Protein AF-A0A150UUS5-F1 (afdb_monomer_lite)

Radius of gyration: 18.51 Å; chains: 1; bounding box: 52×31×42 Å

pLDDT: mean 84.52, std 19.13, range [32.47, 98.5]

Secondary structure (DSSP, 8-state):
--------S-TTSSSTT--EEEEEE-TTSPPPTTPPPPGGGEEEEEEE-TTSPBGGGT---EE-S---SEETTEEPPPPHHHHHHHHHHHHHHHHHHHHH-

Foldseek 3Di:
DDDPWAPAPPQAPDDPQAKDKDWDFAPLDDDDHRHDDDLQGTQWIFIAGNRRAGDVNGRPTDGSVNHDQQDPSGGDDDDPVVVVVVVVVVVVVVVVVVVVD

Sequence (101 aa):
GDGAGGASAQGGVGGGGRGGYIHVSDGRNPPDFGRVAWPEDIFGSLELDANGDFVDGHGRYQESGTYRIVTNEGILGLSPYLRGKLIEKLSELDEQARKNG

Structure (mmCIF, N/CA/C/O backbone):
data_AF-A0A150UUS5-F1
#
_entry.id   AF-A0A150UUS5-F1
#
loop_
_atom_site.group_PDB
_atom_site.id
_atom_site.type_symbol
_atom_site.label_atom_id
_atom_site.label_alt_id
_atom_site.label_comp_id
_atom_site.label_asym_id
_atom_site.label_entity_id
_atom_site.label_seq_id
_atom_site.pdbx_PDB_ins_code
_atom_site.Cartn_x
_atom_site.Cartn_y
_atom_site.Cartn_z
_atom_site.occupancy
_atom_site.B_iso_or_equiv
_atom_site.auth_seq_id
_atom_site.auth_comp_id
_atom_site.auth_asym_id
_atom_site.auth_atom_id
_atom_site.pdbx_PDB_model_num
ATOM 1 N N . GLY A 1 1 ? 18.931 -22.099 -15.736 1.00 39.69 1 GLY A N 1
ATOM 2 C CA . GLY A 1 1 ? 19.260 -20.806 -15.131 1.00 39.69 1 GLY A CA 1
ATOM 3 C C . GLY A 1 1 ? 18.785 -19.767 -16.095 1.00 39.69 1 GLY A C 1
ATOM 4 O O . GLY A 1 1 ? 19.260 -19.820 -17.208 1.00 39.69 1 GLY A O 1
ATOM 5 N N . ASP A 1 2 ? 17.830 -18.945 -15.680 1.00 33.22 2 ASP A N 1
ATOM 6 C CA . ASP A 1 2 ? 17.449 -17.686 -16.322 1.00 33.22 2 ASP A CA 1
ATOM 7 C C . ASP A 1 2 ? 16.663 -16.912 -15.261 1.00 33.22 2 ASP A C 1
ATOM 9 O O . ASP A 1 2 ? 15.477 -17.138 -15.028 1.00 33.22 2 ASP A O 1
ATOM 13 N N . GLY A 1 3 ? 17.397 -16.112 -14.487 1.00 32.47 3 GLY A N 1
ATOM 14 C CA . GLY A 1 3 ? 16.834 -15.227 -13.478 1.00 32.47 3 GLY A CA 1
ATOM 15 C C . GLY A 1 3 ? 16.359 -13.955 -14.158 1.00 32.47 3 GLY A C 1
ATOM 16 O O . GLY A 1 3 ? 17.180 -13.172 -14.631 1.00 32.47 3 GLY A O 1
ATOM 17 N N . ALA A 1 4 ? 15.045 -13.744 -14.202 1.00 42.97 4 ALA A N 1
ATOM 18 C CA . ALA A 1 4 ? 14.491 -12.438 -14.519 1.00 42.97 4 ALA A CA 1
ATOM 19 C C . ALA A 1 4 ? 14.907 -11.468 -13.400 1.00 42.97 4 ALA A C 1
ATOM 21 O O . ALA A 1 4 ? 14.501 -11.613 -12.245 1.00 42.97 4 ALA A O 1
ATOM 22 N N . GLY A 1 5 ? 15.813 -10.551 -13.747 1.00 35.84 5 GLY A N 1
ATOM 23 C CA . GLY A 1 5 ? 16.360 -9.528 -12.864 1.00 35.84 5 GLY A CA 1
ATOM 24 C C . GLY A 1 5 ? 15.267 -8.650 -12.259 1.00 35.84 5 GLY A C 1
ATOM 25 O O . GLY A 1 5 ? 14.258 -8.356 -12.896 1.00 35.84 5 GLY A O 1
ATOM 26 N N . GLY A 1 6 ? 15.480 -8.277 -10.998 1.00 38.59 6 GLY A N 1
ATOM 27 C CA . GLY A 1 6 ? 14.504 -7.610 -10.152 1.00 38.59 6 GLY A CA 1
ATOM 28 C C . GLY A 1 6 ? 14.062 -6.236 -10.653 1.00 38.59 6 GLY A C 1
ATOM 29 O O . GLY A 1 6 ? 14.875 -5.354 -10.917 1.00 38.59 6 GLY A O 1
ATOM 30 N N . ALA A 1 7 ? 12.746 -6.053 -10.705 1.00 43.06 7 ALA A N 1
ATOM 31 C CA . ALA A 1 7 ? 12.068 -4.770 -10.837 1.00 43.06 7 ALA A CA 1
ATOM 32 C C . ALA A 1 7 ? 11.787 -4.194 -9.439 1.00 43.06 7 ALA A C 1
ATOM 34 O O . ALA A 1 7 ? 10.645 -4.105 -8.994 1.00 43.06 7 ALA A O 1
ATOM 35 N N . SER A 1 8 ? 12.842 -3.879 -8.697 1.00 49.16 8 SER A N 1
ATOM 36 C CA . SER A 1 8 ? 12.740 -3.651 -7.252 1.00 49.16 8 SER A CA 1
ATOM 37 C C . SER A 1 8 ? 13.284 -2.270 -6.946 1.00 49.16 8 SER A C 1
ATOM 39 O O . SER A 1 8 ? 14.471 -2.014 -7.119 1.00 49.16 8 SER A O 1
ATOM 41 N N . ALA A 1 9 ? 12.394 -1.364 -6.551 1.00 41.31 9 ALA A N 1
ATOM 42 C CA . ALA A 1 9 ? 12.667 0.037 -6.216 1.00 41.31 9 ALA A CA 1
ATOM 43 C C . ALA A 1 9 ? 13.109 0.978 -7.362 1.00 41.31 9 ALA A C 1
ATOM 45 O O . ALA A 1 9 ? 13.236 2.175 -7.126 1.00 41.31 9 ALA A O 1
ATOM 46 N N . GLN A 1 10 ? 13.249 0.497 -8.603 1.00 46.28 10 GLN A N 1
ATOM 47 C CA . GLN A 1 10 ? 13.474 1.330 -9.796 1.00 46.28 10 GLN A CA 1
ATOM 48 C C . GLN A 1 10 ? 12.306 1.202 -10.787 1.00 46.28 10 GLN A C 1
ATOM 50 O O . GLN A 1 10 ? 12.478 0.847 -11.950 1.00 46.28 10 GLN A O 1
ATOM 55 N N . GLY A 1 11 ? 11.081 1.466 -10.330 1.00 46.34 11 GLY A N 1
ATOM 56 C CA . GLY A 1 11 ? 9.979 1.737 -11.251 1.00 46.34 11 GLY A CA 1
ATOM 57 C C . GLY A 1 11 ? 10.204 3.107 -11.887 1.00 46.34 11 GLY A C 1
ATOM 58 O O . GLY A 1 11 ? 9.934 4.111 -11.240 1.00 46.34 11 GLY A O 1
ATOM 59 N N . GLY A 1 12 ? 10.739 3.156 -13.112 1.00 46.78 12 GLY A N 1
ATOM 60 C CA . GLY A 1 12 ? 10.626 4.356 -13.954 1.00 46.78 12 GLY A CA 1
ATOM 61 C C . GLY A 1 12 ? 11.894 4.993 -14.531 1.00 46.78 12 GLY A C 1
ATOM 62 O O . GLY A 1 12 ? 11.790 6.083 -15.076 1.00 46.78 12 GLY A O 1
ATOM 63 N N . VAL A 1 13 ? 13.080 4.372 -14.489 1.00 41.53 13 VAL A N 1
ATOM 64 C CA . VAL A 1 13 ? 14.243 4.911 -15.237 1.00 41.53 13 VAL A CA 1
ATOM 65 C C . VAL A 1 13 ? 15.007 3.780 -15.925 1.00 41.53 13 VAL A C 1
ATOM 67 O O . VAL A 1 13 ? 16.044 3.336 -15.442 1.00 41.53 13 VAL A O 1
ATOM 70 N N . GLY A 1 14 ? 14.464 3.254 -17.028 1.00 44.69 14 GLY A N 1
ATOM 71 C CA . GLY A 1 14 ? 15.139 2.189 -17.788 1.00 44.69 14 GLY A CA 1
ATOM 72 C C . GLY A 1 14 ? 14.387 1.602 -18.987 1.00 44.69 14 GLY A C 1
ATOM 73 O O . GLY A 1 14 ? 15.021 1.020 -19.865 1.00 44.69 14 GLY A O 1
ATOM 74 N N . GLY A 1 15 ? 13.066 1.767 -19.093 1.00 50.44 15 GLY A N 1
ATOM 75 C CA . GLY A 1 15 ? 12.335 1.403 -20.311 1.00 50.44 15 GLY A CA 1
ATOM 76 C C . GLY A 1 15 ? 12.474 2.534 -21.317 1.00 50.44 15 GLY A C 1
ATOM 77 O O . GLY A 1 15 ? 11.871 3.569 -21.093 1.00 50.44 15 GLY A O 1
ATOM 78 N N . GLY A 1 16 ? 13.281 2.397 -22.374 1.00 54.72 16 GLY A N 1
ATOM 79 C CA . GLY A 1 16 ? 13.615 3.476 -23.326 1.00 54.72 16 GLY A CA 1
ATOM 80 C C . GLY A 1 16 ? 12.417 4.224 -23.946 1.00 54.72 16 GLY A C 1
ATOM 81 O O . GLY A 1 16 ? 12.068 3.978 -25.097 1.00 54.72 16 GLY A O 1
ATOM 82 N N . GLY A 1 17 ? 11.790 5.126 -23.185 1.00 58.53 17 GLY A N 1
ATOM 83 C CA . GLY A 1 17 ? 10.525 5.793 -23.502 1.00 58.53 17 GLY A CA 1
ATOM 84 C C . GLY A 1 17 ? 9.274 4.906 -23.422 1.00 58.53 17 GLY A C 1
ATOM 85 O O . GLY A 1 17 ? 8.242 5.287 -23.966 1.00 58.53 17 GLY A O 1
ATOM 86 N N . ARG A 1 18 ? 9.339 3.716 -22.809 1.00 64.50 18 ARG A N 1
ATOM 87 C CA . ARG A 1 18 ? 8.189 2.803 -22.680 1.00 64.50 18 ARG A CA 1
ATOM 88 C C . ARG A 1 18 ? 7.762 2.731 -21.218 1.00 64.50 18 ARG A C 1
ATOM 90 O O . ARG A 1 18 ? 8.615 2.530 -20.359 1.00 64.50 18 ARG A O 1
ATOM 97 N N . GLY A 1 19 ? 6.460 2.892 -20.976 1.00 82.88 19 GLY A N 1
ATOM 98 C CA . GLY A 1 19 ? 5.844 2.687 -19.666 1.00 82.88 19 GLY A CA 1
ATOM 99 C C . GLY A 1 19 ? 6.081 1.281 -19.108 1.00 82.88 19 GLY A C 1
ATOM 100 O O . GLY A 1 19 ? 6.720 0.436 -19.742 1.00 82.88 19 GLY A O 1
ATOM 101 N N . GLY A 1 20 ? 5.583 1.017 -17.907 1.00 90.69 20 GLY A N 1
ATOM 102 C CA . GLY A 1 20 ? 5.877 -0.224 -17.197 1.00 90.69 20 GLY A CA 1
ATOM 103 C C . GLY A 1 20 ? 4.872 -0.546 -16.107 1.00 90.69 20 GLY A C 1
ATOM 104 O O . GLY A 1 20 ? 3.793 0.027 -16.062 1.00 90.69 20 GLY A O 1
ATOM 105 N N . TYR A 1 21 ? 5.240 -1.475 -15.229 1.00 92.56 21 TYR A N 1
ATOM 106 C CA . TYR A 1 21 ? 4.416 -1.870 -14.095 1.00 92.56 21 TYR A CA 1
ATOM 107 C C . TYR A 1 21 ? 5.190 -1.731 -12.791 1.00 92.56 21 TYR A C 1
ATOM 109 O O . TYR A 1 21 ? 6.390 -2.007 -12.742 1.00 92.56 21 TYR A O 1
ATOM 117 N N . ILE A 1 22 ? 4.485 -1.346 -11.732 1.00 92.25 22 ILE A N 1
ATOM 118 C CA . ILE A 1 22 ? 4.974 -1.427 -10.355 1.00 92.25 22 ILE A CA 1
ATOM 119 C C . ILE A 1 22 ? 4.126 -2.416 -9.569 1.00 92.25 22 ILE A C 1
ATOM 121 O O . ILE A 1 22 ? 2.907 -2.446 -9.720 1.00 92.25 22 ILE A O 1
ATOM 125 N N . HIS A 1 23 ? 4.761 -3.213 -8.715 1.00 93.69 23 HIS A N 1
ATOM 126 C CA . HIS A 1 23 ? 4.063 -4.153 -7.844 1.00 93.69 23 HIS A CA 1
ATOM 127 C C . HIS A 1 23 ? 3.742 -3.504 -6.500 1.00 93.69 23 HIS A C 1
ATOM 129 O O . HIS A 1 23 ? 4.628 -2.990 -5.814 1.00 93.69 23 HIS A O 1
ATOM 135 N N . VAL A 1 24 ? 2.478 -3.576 -6.094 1.00 92.81 24 VAL A N 1
ATOM 136 C CA . VAL A 1 24 ? 2.036 -3.217 -4.747 1.00 92.81 24 VAL A CA 1
ATOM 137 C C . VAL A 1 24 ? 2.166 -4.469 -3.892 1.00 92.81 24 VAL A C 1
ATOM 139 O O . VAL A 1 24 ? 1.454 -5.447 -4.110 1.00 92.81 24 VAL A O 1
ATOM 142 N N . SER A 1 25 ? 3.104 -4.454 -2.950 1.00 91.56 25 SER A N 1
ATOM 143 C CA . SER A 1 25 ? 3.479 -5.637 -2.164 1.00 91.56 25 SER A CA 1
ATOM 144 C C . SER A 1 25 ? 3.113 -5.486 -0.691 1.00 91.56 25 SER A C 1
ATOM 146 O O . SER A 1 25 ? 2.995 -4.375 -0.171 1.00 91.56 25 SER A O 1
ATOM 148 N N . ASP A 1 26 ? 2.947 -6.617 -0.021 1.00 92.69 26 ASP A N 1
ATOM 149 C CA . ASP A 1 26 ? 2.657 -6.717 1.398 1.00 92.69 26 ASP A CA 1
ATOM 150 C C . ASP A 1 26 ? 3.891 -6.394 2.246 1.00 92.69 26 ASP A C 1
ATOM 152 O O . ASP A 1 26 ? 4.948 -7.009 2.120 1.00 92.69 26 ASP A O 1
ATOM 156 N N . GLY A 1 27 ? 3.748 -5.426 3.150 1.00 90.00 27 GLY A N 1
ATOM 157 C CA . GLY A 1 27 ? 4.833 -4.986 4.025 1.00 90.00 27 GLY A CA 1
ATOM 158 C C . GLY A 1 27 ? 5.170 -5.951 5.165 1.00 90.00 27 GLY A C 1
ATOM 159 O O . GLY A 1 27 ? 6.128 -5.689 5.889 1.00 90.00 27 GLY A O 1
ATOM 160 N N . ARG A 1 28 ? 4.406 -7.036 5.361 1.00 91.88 28 ARG A N 1
ATOM 161 C CA . ARG A 1 28 ? 4.705 -8.063 6.377 1.00 91.88 28 ARG A CA 1
ATOM 162 C C . ARG A 1 28 ? 5.937 -8.896 6.019 1.00 91.88 28 ARG A C 1
ATOM 164 O O . ARG A 1 28 ? 6.642 -9.329 6.925 1.00 91.88 28 ARG A O 1
ATOM 171 N N . ASN A 1 29 ? 6.200 -9.079 4.724 1.00 91.75 29 ASN A N 1
ATOM 172 C CA . ASN A 1 29 ? 7.355 -9.805 4.200 1.00 91.75 29 ASN A CA 1
ATOM 173 C C . ASN A 1 29 ? 8.064 -8.973 3.112 1.00 91.75 29 ASN A C 1
ATOM 175 O O . ASN A 1 29 ? 7.927 -9.254 1.919 1.00 91.75 29 ASN A O 1
ATOM 179 N N . PRO A 1 30 ? 8.772 -7.894 3.492 1.00 89.56 30 PRO A N 1
ATOM 180 C CA . PRO A 1 30 ? 9.439 -7.039 2.521 1.00 89.56 30 PRO A CA 1
ATOM 181 C C . PRO A 1 30 ? 10.541 -7.825 1.789 1.00 89.56 30 PRO A C 1
ATOM 183 O O . PRO A 1 30 ? 11.308 -8.540 2.438 1.00 89.56 30 PRO A O 1
ATOM 186 N N . PRO A 1 31 ? 10.658 -7.698 0.456 1.00 88.44 31 PRO A N 1
ATOM 187 C CA . PRO A 1 31 ? 11.692 -8.403 -0.284 1.00 88.44 31 PRO A CA 1
ATOM 188 C C . PRO A 1 31 ? 13.086 -7.866 0.040 1.00 88.44 31 PRO A C 1
ATOM 190 O O . PRO A 1 31 ? 13.266 -6.690 0.369 1.00 88.44 31 PRO A O 1
ATOM 193 N N . ASP A 1 32 ? 14.089 -8.724 -0.146 1.00 89.00 32 ASP A N 1
ATOM 194 C CA . ASP A 1 32 ? 15.489 -8.312 -0.115 1.00 89.00 32 ASP A CA 1
ATOM 195 C C . ASP A 1 32 ? 15.749 -7.172 -1.109 1.00 89.00 32 ASP A C 1
ATOM 197 O O . ASP A 1 32 ? 15.134 -7.093 -2.177 1.00 89.00 32 ASP A O 1
ATOM 201 N N . PHE A 1 33 ? 16.709 -6.303 -0.788 1.00 85.88 33 PHE A N 1
ATOM 202 C CA . PHE A 1 33 ? 17.071 -5.185 -1.655 1.00 85.88 33 PHE A CA 1
ATOM 203 C C . PHE A 1 33 ? 17.385 -5.663 -3.080 1.00 85.88 33 PHE A C 1
ATOM 205 O O . PHE A 1 33 ? 18.186 -6.573 -3.291 1.00 85.88 33 PHE A O 1
ATOM 212 N N . GLY A 1 34 ? 16.748 -5.038 -4.071 1.00 83.81 34 GLY A N 1
ATOM 213 C CA . GLY A 1 34 ? 16.903 -5.427 -5.470 1.00 83.81 34 GLY A CA 1
ATOM 214 C C . GLY A 1 34 ? 16.039 -6.617 -5.904 1.00 83.81 34 GLY A C 1
ATOM 215 O O . GLY A 1 34 ? 16.009 -6.904 -7.100 1.00 83.81 34 GLY A O 1
ATOM 216 N N . ARG A 1 35 ? 15.255 -7.260 -5.021 1.00 87.81 35 ARG A N 1
ATOM 217 C CA . ARG A 1 35 ? 14.293 -8.322 -5.386 1.00 87.81 35 ARG A CA 1
ATOM 218 C C . ARG A 1 35 ? 12.837 -7.856 -5.390 1.00 87.81 35 ARG A C 1
ATOM 220 O O . ARG A 1 35 ? 12.422 -7.015 -4.599 1.00 87.81 35 ARG A O 1
ATOM 227 N N . VAL A 1 36 ? 12.072 -8.421 -6.321 1.00 88.38 36 VAL A N 1
ATOM 228 C CA . VAL A 1 36 ? 10.614 -8.293 -6.336 1.00 88.38 36 VAL A CA 1
ATOM 229 C C . VAL A 1 36 ? 10.069 -9.178 -5.215 1.00 88.38 36 VAL A C 1
ATOM 231 O O . VAL A 1 36 ? 10.680 -10.202 -4.892 1.00 88.38 36 VAL A O 1
ATOM 234 N N . ALA A 1 37 ? 8.947 -8.779 -4.615 1.00 92.06 37 ALA A N 1
ATOM 235 C CA . ALA A 1 37 ? 8.240 -9.607 -3.646 1.00 92.06 37 ALA A CA 1
ATOM 236 C C . ALA A 1 37 ? 7.859 -10.970 -4.242 1.00 92.06 37 ALA A C 1
ATOM 238 O O . ALA A 1 37 ? 7.770 -11.143 -5.461 1.00 92.06 37 ALA A O 1
ATOM 239 N N . TRP A 1 38 ? 7.644 -11.952 -3.372 1.00 92.75 38 TRP A N 1
ATOM 240 C CA . TRP A 1 38 ? 7.109 -13.235 -3.805 1.00 92.75 38 TRP A CA 1
ATOM 241 C C . TRP A 1 38 ? 5.696 -13.043 -4.377 1.00 92.75 38 TRP A C 1
ATOM 243 O O . TRP A 1 38 ? 4.966 -12.185 -3.877 1.00 92.75 38 TRP A O 1
ATOM 253 N N . PRO A 1 39 ? 5.283 -13.799 -5.411 1.00 91.69 39 PRO A N 1
ATOM 254 C CA . PRO A 1 39 ? 3.962 -13.637 -6.028 1.00 91.69 39 PRO A CA 1
ATOM 255 C C . PRO A 1 39 ? 2.796 -13.650 -5.029 1.00 91.69 39 PRO A C 1
ATOM 257 O O . PRO A 1 39 ? 1.825 -12.906 -5.168 1.00 91.69 39 PRO A O 1
ATOM 260 N N . GLU A 1 40 ? 2.897 -14.479 -3.995 1.00 94.06 40 GLU A N 1
ATOM 261 C CA . GLU A 1 40 ? 1.931 -14.600 -2.905 1.00 94.06 40 GLU A CA 1
ATOM 262 C C . GLU A 1 40 ? 1.870 -13.403 -1.942 1.00 94.06 40 GLU A C 1
ATOM 264 O O . GLU A 1 40 ? 0.905 -13.282 -1.184 1.00 94.06 40 GLU A O 1
ATOM 269 N N . ASP A 1 41 ? 2.866 -12.522 -1.997 1.00 93.56 41 ASP A N 1
ATOM 270 C CA . ASP A 1 41 ? 2.983 -11.313 -1.182 1.00 93.56 41 ASP A CA 1
ATOM 271 C C . ASP A 1 41 ? 2.758 -10.042 -2.028 1.00 93.56 41 ASP A C 1
ATOM 273 O O . ASP A 1 41 ? 2.895 -8.928 -1.530 1.00 93.56 41 ASP A O 1
ATOM 277 N N . ILE A 1 42 ? 2.391 -10.173 -3.308 1.00 95.19 42 ILE A N 1
ATOM 278 C CA . ILE A 1 42 ? 2.003 -9.054 -4.177 1.00 95.19 42 ILE A CA 1
ATOM 279 C C . ILE A 1 42 ? 0.479 -8.968 -4.205 1.00 95.19 42 ILE A C 1
ATOM 281 O O . ILE A 1 42 ? -0.183 -9.924 -4.599 1.00 95.19 42 ILE A O 1
ATOM 285 N N . PHE A 1 43 ? -0.085 -7.815 -3.842 1.00 94.75 43 PHE A N 1
ATOM 286 C CA . PHE A 1 43 ? -1.519 -7.553 -4.000 1.00 94.75 43 PHE A CA 1
ATOM 287 C C . PHE A 1 43 ? -1.890 -7.509 -5.486 1.00 94.75 43 PHE A C 1
ATOM 289 O O . PHE A 1 43 ? -2.804 -8.189 -5.954 1.00 94.75 43 PHE A O 1
ATOM 296 N 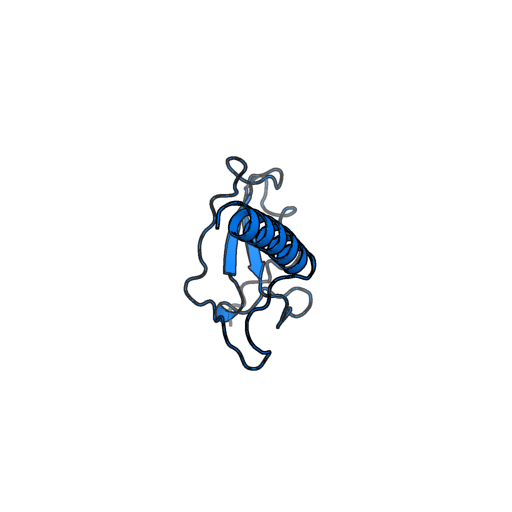N . GLY A 1 44 ? -1.120 -6.731 -6.241 1.00 95.56 44 GLY A N 1
ATOM 297 C CA . GLY A 1 44 ? -1.304 -6.537 -7.667 1.00 95.56 44 GLY A CA 1
ATOM 298 C C . GLY A 1 44 ? -0.286 -5.562 -8.238 1.00 95.56 44 GLY A C 1
ATOM 299 O O . GLY A 1 44 ? 0.679 -5.180 -7.573 1.00 95.56 44 GLY A O 1
ATOM 300 N N . SER A 1 45 ? -0.508 -5.161 -9.482 1.00 95.31 45 SER A N 1
ATOM 301 C CA . SER A 1 45 ? 0.389 -4.291 -10.237 1.00 95.31 45 SER A CA 1
ATOM 302 C C . S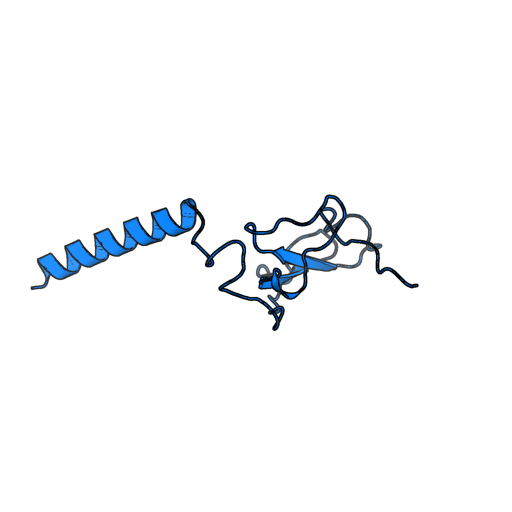ER A 1 45 ? -0.348 -3.076 -10.784 1.00 95.31 45 SER A C 1
ATOM 304 O O . SER A 1 45 ? -1.521 -3.176 -11.138 1.00 95.31 45 SER A O 1
ATOM 306 N N . LEU A 1 46 ? 0.346 -1.942 -10.875 1.00 96.00 46 LEU A N 1
ATOM 307 C CA . LEU A 1 46 ? -0.151 -0.708 -11.485 1.00 96.00 46 LEU A CA 1
ATOM 308 C C . LEU A 1 46 ? 0.675 -0.377 -12.727 1.00 96.00 46 LEU A C 1
ATOM 310 O O . LEU A 1 46 ? 1.903 -0.413 -12.671 1.00 96.00 46 LEU A O 1
ATOM 314 N N . GLU A 1 47 ? -0.001 -0.062 -13.825 1.00 95.00 47 GLU A N 1
ATOM 315 C CA . GLU A 1 47 ? 0.569 0.416 -15.081 1.00 95.00 47 GLU A CA 1
ATOM 316 C C . GLU A 1 47 ? 0.982 1.891 -14.964 1.00 95.00 47 GLU A C 1
ATOM 318 O O . GLU A 1 47 ? 0.208 2.752 -14.533 1.00 95.00 47 GLU A O 1
ATOM 323 N N . LEU A 1 48 ? 2.205 2.182 -15.392 1.00 92.25 48 LEU A N 1
ATOM 324 C CA . LEU A 1 48 ? 2.785 3.513 -15.488 1.00 92.25 48 LEU A CA 1
ATOM 325 C C . LEU A 1 48 ? 3.067 3.862 -16.945 1.00 92.25 48 LEU A C 1
ATOM 327 O O . LEU A 1 48 ? 3.447 2.997 -17.737 1.00 92.25 48 LEU A O 1
ATOM 331 N N . ASP A 1 49 ? 2.929 5.135 -17.291 1.00 91.12 49 ASP A N 1
ATOM 332 C CA . ASP A 1 49 ? 3.335 5.659 -18.586 1.00 91.12 49 ASP A CA 1
ATOM 333 C C . ASP A 1 49 ? 4.861 5.880 -18.664 1.00 91.12 49 ASP A C 1
ATOM 335 O O . ASP A 1 49 ? 5.625 5.527 -17.762 1.00 91.12 49 ASP A O 1
ATOM 339 N N . ALA A 1 50 ? 5.330 6.441 -19.780 1.00 89.06 50 ALA A N 1
ATOM 340 C CA . ALA A 1 50 ? 6.754 6.687 -20.006 1.00 89.06 50 ALA A CA 1
ATOM 341 C C . ALA A 1 50 ? 7.369 7.755 -19.076 1.00 89.06 50 ALA A C 1
ATOM 343 O O . ALA A 1 50 ? 8.593 7.819 -18.975 1.00 89.06 50 ALA A O 1
ATOM 344 N N . ASN A 1 51 ? 6.548 8.577 -18.418 1.00 89.94 51 ASN A N 1
ATOM 345 C CA . ASN A 1 51 ? 6.975 9.589 -17.451 1.00 89.94 51 ASN A CA 1
ATOM 346 C C . ASN A 1 51 ? 6.952 9.056 -16.009 1.00 89.94 51 ASN A C 1
ATOM 348 O O . ASN A 1 51 ? 7.435 9.731 -15.102 1.00 89.94 51 ASN A O 1
ATOM 352 N N . GLY A 1 52 ? 6.430 7.842 -15.802 1.00 86.50 52 GLY A N 1
ATOM 353 C CA . GLY A 1 52 ? 6.242 7.252 -14.480 1.00 86.50 52 GLY A CA 1
ATOM 354 C C . GLY A 1 52 ? 4.921 7.646 -13.818 1.00 86.50 52 GLY A C 1
ATOM 355 O O . GLY A 1 52 ? 4.725 7.323 -12.647 1.00 86.50 52 GLY A O 1
ATOM 356 N N . ASP A 1 53 ? 4.017 8.304 -14.545 1.00 93.38 53 ASP A N 1
ATOM 357 C CA . ASP A 1 53 ? 2.682 8.626 -14.055 1.00 93.38 53 ASP A CA 1
ATOM 358 C C . ASP A 1 53 ? 1.752 7.423 -14.218 1.00 93.38 53 ASP A C 1
ATOM 360 O O . ASP A 1 53 ? 1.921 6.597 -15.117 1.00 93.38 53 ASP A O 1
ATOM 364 N N . PHE A 1 54 ? 0.732 7.317 -13.366 1.00 94.19 54 PHE A N 1
ATOM 365 C CA . PHE A 1 54 ? -0.303 6.304 -13.548 1.00 94.19 54 PHE A CA 1
ATOM 366 C C . PHE A 1 54 ? -1.011 6.512 -14.885 1.00 94.19 54 PHE A C 1
ATOM 368 O O . PHE A 1 54 ? -1.601 7.570 -15.127 1.00 94.19 54 PHE A O 1
ATOM 375 N N . VAL A 1 55 ? -1.015 5.474 -15.730 1.00 92.38 55 VAL A N 1
ATOM 376 C CA . VAL A 1 55 ? -1.851 5.467 -16.937 1.00 92.38 55 VAL A CA 1
ATOM 377 C C . VAL A 1 55 ? -3.287 5.761 -16.517 1.00 92.38 55 VAL A C 1
ATOM 379 O O . VAL A 1 55 ? -3.711 5.269 -15.482 1.00 92.38 55 VAL A O 1
ATOM 382 N N . ASP A 1 56 ? -3.997 6.607 -17.269 1.00 93.06 56 ASP A N 1
ATOM 383 C CA . ASP A 1 56 ? -5.380 7.043 -16.996 1.00 93.06 56 ASP A CA 1
ATOM 384 C C . ASP A 1 56 ? -5.669 7.616 -15.592 1.00 93.06 56 ASP A C 1
ATOM 386 O O . ASP A 1 56 ? -6.828 7.779 -15.213 1.00 93.06 56 ASP A O 1
ATOM 390 N N . GLY A 1 57 ? -4.629 7.988 -14.837 1.00 93.69 57 GLY A N 1
ATOM 391 C CA . GLY A 1 57 ? -4.745 8.533 -13.482 1.00 93.69 57 GLY A CA 1
ATOM 392 C C . GLY A 1 57 ? -5.037 7.489 -12.401 1.00 93.69 57 GLY A C 1
ATOM 393 O O . GLY A 1 57 ? -4.996 7.821 -11.216 1.00 93.69 57 GLY A O 1
ATOM 394 N N . HIS A 1 58 ? -5.289 6.233 -12.779 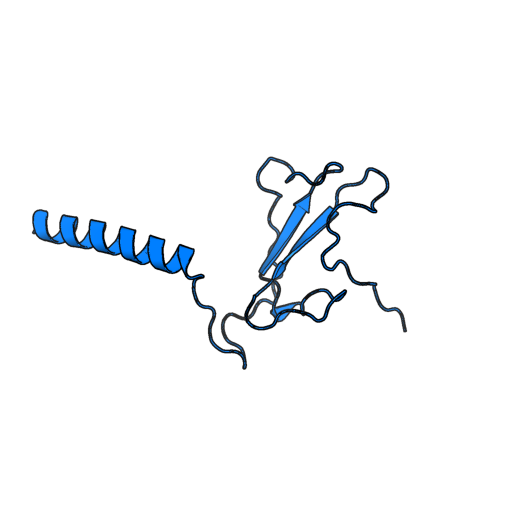1.00 93.56 58 HIS A N 1
ATOM 395 C CA . HIS A 1 58 ? -5.596 5.143 -11.850 1.00 93.56 58 HIS A CA 1
ATOM 396 C C . HIS A 1 58 ? -4.640 3.954 -11.975 1.00 93.56 58 HIS A C 1
ATOM 398 O O . HIS A 1 58 ? -4.614 3.092 -11.097 1.00 93.56 58 HIS A O 1
ATOM 404 N N . GLY A 1 59 ? -3.845 3.907 -13.043 1.00 93.62 59 GLY A N 1
ATOM 405 C CA . GLY A 1 59 ? -2.768 2.945 -13.232 1.00 93.62 59 GLY A CA 1
ATOM 406 C C . GLY A 1 59 ? -3.276 1.540 -13.516 1.00 93.62 59 GLY A C 1
ATOM 407 O O . GLY A 1 59 ? -2.574 0.586 -13.212 1.00 93.62 59 GLY A O 1
ATOM 408 N N . ARG A 1 60 ? -4.505 1.400 -14.037 1.00 94.31 60 ARG A N 1
ATOM 409 C CA . ARG A 1 60 ? -5.124 0.128 -14.464 1.00 94.31 60 ARG A CA 1
ATOM 410 C C . ARG A 1 60 ? -4.724 -1.076 -13.618 1.00 94.31 60 ARG A C 1
ATOM 412 O O . ARG A 1 60 ? -4.058 -1.994 -14.097 1.00 94.31 60 ARG A O 1
ATOM 419 N N . TYR A 1 61 ? -5.116 -1.041 -12.351 1.00 95.88 61 TYR A N 1
ATOM 420 C CA . TYR A 1 61 ? -4.776 -2.086 -11.395 1.00 95.88 61 TYR A CA 1
ATOM 421 C C . TYR A 1 61 ? -5.067 -3.496 -11.929 1.00 95.88 61 TYR A C 1
ATOM 423 O O . TYR A 1 61 ? -6.172 -3.782 -12.394 1.00 95.88 61 TYR A O 1
ATOM 431 N N . GLN A 1 62 ? -4.074 -4.375 -11.809 1.00 95.44 62 GLN A N 1
ATOM 432 C CA . GLN A 1 62 ? -4.170 -5.795 -12.134 1.00 95.44 62 GLN A CA 1
ATOM 433 C C . GLN A 1 62 ? -3.887 -6.616 -10.883 1.00 95.44 62 GLN A C 1
ATOM 435 O O . GLN A 1 62 ? -2.823 -6.493 -10.279 1.00 95.44 62 GLN A O 1
ATOM 440 N N . GLU A 1 63 ? -4.834 -7.460 -10.494 1.00 94.94 63 GLU A N 1
ATOM 441 C CA . GLU A 1 63 ? -4.679 -8.354 -9.349 1.00 94.94 63 GLU A CA 1
ATOM 442 C C . GLU A 1 63 ? -3.579 -9.403 -9.599 1.00 94.94 63 GLU A C 1
ATOM 444 O O . GLU A 1 63 ? -3.431 -9.898 -10.715 1.00 94.94 63 GLU A O 1
ATOM 449 N N . SER A 1 64 ? -2.819 -9.763 -8.557 1.00 92.44 64 SER A N 1
ATOM 450 C CA . SER A 1 64 ? -1.774 -10.801 -8.639 1.00 92.44 64 SER A CA 1
ATOM 451 C C . SER A 1 64 ? -2.351 -12.215 -8.813 1.00 92.44 64 SER A C 1
ATOM 453 O O . SER A 1 64 ? -1.747 -13.082 -9.440 1.00 92.44 64 SER A O 1
ATOM 455 N N . GLY A 1 65 ? -3.535 -12.468 -8.243 1.00 94.88 65 GLY A N 1
ATOM 456 C CA . GLY A 1 65 ? -4.230 -13.762 -8.274 1.00 94.88 65 GLY A CA 1
ATOM 457 C C . GLY A 1 65 ? -3.699 -14.809 -7.285 1.00 94.88 65 GLY A C 1
ATOM 458 O O . GLY A 1 65 ? -4.386 -15.791 -7.014 1.00 94.88 65 GLY A O 1
ATOM 459 N N . THR A 1 66 ? -2.511 -14.606 -6.707 1.00 95.38 66 THR A N 1
ATOM 460 C CA . THR A 1 66 ? -1.881 -15.539 -5.750 1.00 95.38 66 THR A CA 1
ATOM 461 C C . THR A 1 66 ? -1.756 -14.997 -4.327 1.00 95.38 66 THR A C 1
ATOM 463 O O . THR A 1 66 ? -1.232 -15.694 -3.458 1.00 95.38 66 THR A O 1
ATOM 466 N N . TYR A 1 67 ? -2.212 -13.768 -4.077 1.00 95.38 67 TYR A N 1
ATOM 467 C CA . TYR A 1 67 ? -2.047 -13.095 -2.790 1.00 95.38 67 TYR A CA 1
ATOM 468 C C . TYR A 1 67 ? -2.669 -13.873 -1.618 1.00 95.38 67 TYR A C 1
ATOM 470 O O . TYR A 1 67 ? -3.793 -14.373 -1.711 1.00 95.38 67 TYR A O 1
ATOM 478 N N . ARG A 1 68 ? -1.967 -13.922 -0.477 1.00 93.75 68 ARG A N 1
ATOM 479 C CA . ARG A 1 68 ? -2.443 -14.584 0.747 1.00 93.75 68 ARG A CA 1
ATOM 480 C C . ARG A 1 68 ? -2.694 -13.590 1.879 1.00 93.75 68 ARG A C 1
ATOM 482 O O . ARG A 1 68 ? -1.789 -12.959 2.418 1.00 93.75 68 ARG A O 1
ATOM 489 N N . ILE A 1 69 ? -3.940 -13.547 2.344 1.00 94.56 69 ILE A N 1
ATOM 490 C CA . ILE A 1 69 ? -4.340 -12.715 3.490 1.00 94.56 69 ILE A CA 1
ATOM 491 C C . ILE A 1 69 ? -3.693 -13.211 4.795 1.00 94.56 69 ILE A C 1
ATOM 493 O O . ILE A 1 69 ? -3.299 -12.406 5.641 1.00 94.56 69 ILE A O 1
ATOM 497 N N . VAL A 1 70 ? -3.555 -14.528 4.963 1.00 95.31 70 VAL A N 1
ATOM 498 C CA . VAL A 1 70 ? -2.981 -15.157 6.161 1.00 95.31 70 VAL A CA 1
ATOM 499 C C . VAL A 1 70 ? -1.706 -15.897 5.785 1.00 95.31 70 VAL A C 1
ATOM 501 O O . VAL A 1 70 ? -1.719 -16.743 4.892 1.00 95.31 70 VAL A O 1
ATOM 504 N N . THR A 1 71 ? -0.618 -15.579 6.478 1.00 92.94 71 THR A N 1
ATOM 505 C CA . THR A 1 71 ? 0.715 -16.144 6.254 1.00 92.94 71 THR A CA 1
ATOM 506 C C . THR A 1 71 ? 1.381 -16.470 7.597 1.00 92.94 71 THR A C 1
ATOM 508 O O . THR A 1 71 ? 0.786 -16.277 8.661 1.00 92.94 71 THR A O 1
ATOM 511 N N . ASN A 1 72 ? 2.621 -16.966 7.572 1.00 92.88 72 ASN A N 1
ATOM 512 C CA . ASN A 1 72 ? 3.384 -17.227 8.800 1.00 92.88 72 ASN A CA 1
ATOM 513 C C . ASN A 1 72 ? 3.807 -15.924 9.508 1.00 92.88 72 ASN A C 1
ATOM 515 O O . ASN A 1 72 ? 4.092 -15.924 10.701 1.00 92.88 72 ASN A O 1
ATOM 519 N N . GLU A 1 73 ? 3.788 -14.812 8.779 1.00 93.31 73 GLU A N 1
ATOM 520 C CA . GLU A 1 73 ? 4.088 -13.450 9.214 1.00 93.31 73 GLU A CA 1
ATOM 521 C C . GLU A 1 73 ? 2.846 -12.756 9.813 1.00 93.31 73 GLU A C 1
ATOM 523 O O . GLU A 1 73 ? 2.921 -11.617 10.272 1.00 93.31 73 GLU A O 1
ATOM 528 N N . GLY A 1 74 ? 1.694 -13.442 9.833 1.00 93.75 74 GLY A N 1
ATOM 529 C CA . GLY A 1 74 ? 0.455 -13.002 10.474 1.00 93.75 74 GLY A CA 1
ATOM 530 C C . GLY A 1 74 ? -0.722 -12.854 9.509 1.00 93.75 74 GLY A C 1
ATOM 531 O O . GLY A 1 74 ? -0.744 -13.418 8.418 1.00 93.75 74 GLY A O 1
ATOM 532 N N . ILE A 1 75 ? -1.727 -12.076 9.913 1.00 95.38 75 ILE A N 1
ATOM 533 C CA . ILE A 1 75 ? -2.919 -11.747 9.110 1.00 95.38 75 ILE A CA 1
ATOM 534 C C . ILE A 1 75 ? -2.772 -10.316 8.581 1.00 95.38 75 ILE A C 1
ATOM 536 O O . ILE A 1 75 ? -2.243 -9.462 9.297 1.00 95.38 75 ILE A O 1
ATOM 540 N N . LEU A 1 76 ? -3.236 -10.041 7.355 1.00 93.69 76 LEU A N 1
ATOM 541 C CA . LEU A 1 76 ? -3.220 -8.695 6.783 1.00 93.69 76 LEU A CA 1
ATOM 542 C C . LEU A 1 76 ? -3.930 -7.720 7.729 1.00 93.69 76 LEU A C 1
ATOM 544 O O . LEU A 1 76 ? -5.125 -7.845 8.002 1.00 93.69 76 LEU A O 1
ATOM 548 N N . GLY A 1 77 ? -3.176 -6.736 8.208 1.00 91.75 77 GLY A N 1
ATOM 549 C CA . GLY A 1 77 ? -3.686 -5.619 8.988 1.00 91.75 77 GLY A CA 1
ATOM 550 C C . GLY A 1 77 ? -3.803 -4.360 8.139 1.00 91.75 77 GLY A C 1
ATOM 551 O O . GLY A 1 77 ? -3.053 -4.158 7.185 1.00 91.75 77 GLY A O 1
ATOM 552 N N . LEU A 1 78 ? -4.716 -3.469 8.522 1.00 91.62 78 LEU A N 1
ATOM 553 C CA . LEU A 1 78 ? -4.729 -2.115 7.977 1.00 91.62 78 LEU A CA 1
ATOM 554 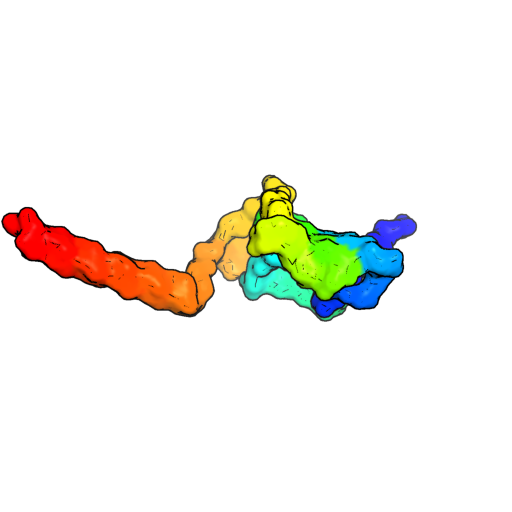C C . LEU A 1 78 ? -3.477 -1.360 8.431 1.00 91.62 78 LEU A C 1
ATOM 556 O O . LEU A 1 78 ? -3.067 -1.464 9.592 1.00 91.62 78 LEU A O 1
ATOM 560 N N . SER A 1 79 ? -2.917 -0.539 7.540 1.00 89.06 79 SER A N 1
ATOM 561 C CA . SER A 1 79 ? -1.867 0.406 7.921 1.00 89.06 79 SER A CA 1
ATOM 562 C C . SER A 1 79 ? -2.359 1.326 9.050 1.00 89.06 79 SER A C 1
ATOM 564 O O . SER A 1 79 ? -3.570 1.556 9.166 1.00 89.06 79 SER A O 1
ATOM 566 N N . PRO A 1 80 ? -1.464 1.905 9.874 1.00 92.75 80 PRO A N 1
ATOM 567 C CA . PRO A 1 80 ? -1.872 2.801 10.958 1.00 92.75 80 PRO A CA 1
ATOM 568 C C . PRO A 1 80 ? -2.802 3.932 10.493 1.00 92.75 80 PRO A C 1
ATOM 570 O O . PRO A 1 80 ? -3.776 4.251 11.173 1.00 92.75 80 PRO A O 1
ATOM 573 N N . TYR A 1 81 ? -2.550 4.475 9.299 1.00 95.06 81 TYR A N 1
ATOM 574 C CA . TYR A 1 81 ? -3.388 5.501 8.683 1.00 95.06 81 TYR A CA 1
ATOM 575 C C . TYR A 1 81 ? -4.792 4.985 8.340 1.00 95.06 81 TYR A C 1
ATOM 577 O O . TYR A 1 81 ? -5.785 5.571 8.771 1.00 95.06 81 TYR A O 1
ATOM 585 N N . LEU A 1 82 ? -4.886 3.869 7.607 1.00 95.38 82 LEU A N 1
ATOM 586 C CA . LEU A 1 82 ? -6.175 3.293 7.208 1.00 95.38 82 LEU A CA 1
ATOM 587 C C . LEU A 1 82 ? -6.985 2.839 8.423 1.00 95.38 82 LEU A C 1
ATOM 589 O O . LEU A 1 82 ? -8.192 3.062 8.482 1.00 95.38 82 LEU A O 1
ATOM 593 N N . ARG A 1 83 ? -6.318 2.267 9.430 1.00 96.81 83 ARG A N 1
ATOM 594 C CA . ARG A 1 83 ? -6.944 1.920 10.706 1.00 96.81 83 ARG A CA 1
ATOM 595 C C . ARG A 1 83 ? -7.500 3.158 11.408 1.00 96.81 83 ARG A C 1
ATOM 597 O O . ARG A 1 83 ? -8.625 3.111 11.895 1.00 96.81 83 ARG A O 1
ATOM 604 N N . GLY A 1 84 ? -6.742 4.255 11.448 1.00 98.31 84 GLY A N 1
ATOM 605 C CA . GLY A 1 84 ? -7.202 5.526 12.011 1.00 98.31 84 GLY A CA 1
ATOM 606 C C . GLY A 1 84 ? -8.453 6.051 11.305 1.00 98.31 84 GLY A C 1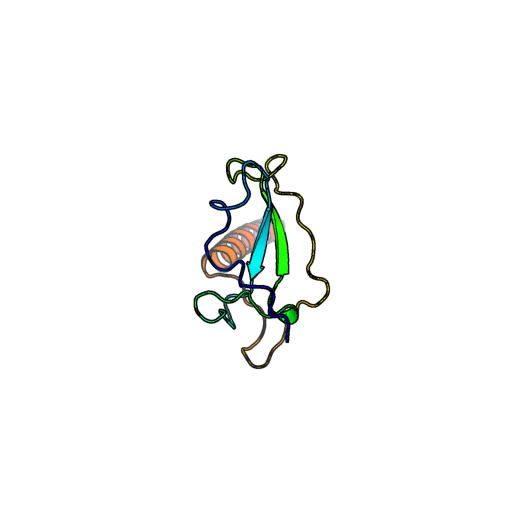
ATOM 607 O O . GLY A 1 84 ? -9.440 6.362 11.966 1.00 98.31 84 GLY A O 1
ATOM 608 N N . LYS A 1 85 ? -8.453 6.052 9.966 1.00 98.38 85 LYS A N 1
ATOM 609 C CA . LYS A 1 85 ? -9.612 6.464 9.158 1.00 98.38 85 LYS A CA 1
ATOM 610 C C . LYS A 1 85 ? -10.832 5.571 9.343 1.00 98.38 85 LYS A C 1
ATOM 612 O O . LYS A 1 85 ? -11.954 6.072 9.382 1.00 98.38 85 LYS A O 1
ATOM 617 N N . LEU A 1 86 ? -10.622 4.270 9.515 1.00 98.06 86 LEU A N 1
ATOM 618 C CA . LEU A 1 86 ? -11.704 3.351 9.843 1.00 98.06 86 LEU A CA 1
ATOM 619 C C . LEU A 1 86 ? -12.324 3.685 11.207 1.00 98.06 86 LEU A C 1
ATOM 621 O O . LEU A 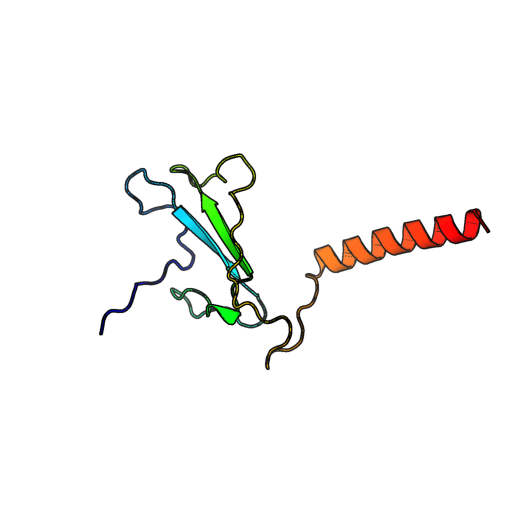1 86 ? -13.543 3.756 11.316 1.00 98.06 86 LEU A O 1
ATOM 625 N N . ILE A 1 87 ? -11.502 3.921 12.233 1.00 98.44 87 ILE A N 1
ATOM 626 C CA . ILE A 1 87 ? -11.981 4.274 13.579 1.00 98.44 87 ILE A CA 1
ATOM 627 C C . ILE A 1 87 ? -12.759 5.594 13.556 1.00 98.44 87 ILE A C 1
ATOM 629 O O . ILE A 1 87 ? -13.851 5.659 14.119 1.00 98.44 87 ILE A O 1
ATOM 633 N N . GLU A 1 88 ? -12.224 6.621 12.888 1.00 98.50 88 GLU A N 1
ATOM 634 C CA . GLU A 1 88 ? -12.887 7.918 12.690 1.00 98.50 88 GLU A CA 1
ATOM 635 C C . GLU A 1 88 ? -14.288 7.711 12.105 1.00 98.50 88 GLU A C 1
ATOM 637 O O . GLU A 1 88 ? -15.282 8.122 12.706 1.00 98.50 88 GLU A O 1
ATOM 642 N N . LYS A 1 89 ? -14.385 6.958 11.001 1.00 98.25 89 LYS A N 1
ATOM 643 C CA . LYS A 1 89 ? -15.667 6.748 10.333 1.00 98.25 89 LYS A CA 1
ATOM 644 C C . LYS A 1 89 ? -16.663 5.947 11.167 1.00 98.25 89 LYS A C 1
ATOM 646 O O . LYS A 1 89 ? -17.849 6.267 11.185 1.00 98.25 89 LYS A O 1
ATOM 651 N N . LEU A 1 90 ? -16.202 4.899 11.845 1.00 98.44 90 LEU A N 1
ATOM 652 C CA . LEU A 1 90 ? -17.063 4.087 12.705 1.00 98.44 90 LEU A CA 1
ATOM 653 C C . LEU A 1 90 ? -17.595 4.890 13.896 1.00 98.44 90 LEU A C 1
ATOM 655 O O . LEU A 1 90 ? -18.750 4.711 14.271 1.00 98.44 90 LEU A O 1
ATOM 659 N N . SER A 1 91 ? -16.791 5.805 14.440 1.00 98.31 91 SER A N 1
ATOM 660 C CA . SER A 1 91 ? -17.203 6.674 15.548 1.00 98.31 91 SER A CA 1
ATOM 661 C C . SER A 1 91 ? -18.308 7.643 15.113 1.00 98.31 91 SER A C 1
ATOM 663 O O . SER A 1 91 ? -19.318 7.768 15.802 1.00 98.31 91 SER A O 1
ATOM 665 N N . GLU A 1 92 ? -18.175 8.257 13.930 1.00 98.19 92 GLU A N 1
ATOM 666 C CA . GLU A 1 92 ? -19.233 9.095 13.341 1.00 98.19 92 GLU A CA 1
ATOM 667 C C . GLU A 1 92 ? -20.552 8.329 13.160 1.00 98.19 92 GLU A C 1
ATOM 669 O O . GLU A 1 92 ? -21.627 8.847 13.465 1.00 98.19 92 GLU A O 1
ATOM 674 N N . LEU A 1 93 ? -20.479 7.102 12.632 1.00 98.00 93 LEU A N 1
ATOM 675 C CA . LEU A 1 93 ? -21.659 6.277 12.368 1.00 98.00 93 LEU A CA 1
ATOM 676 C C . LEU A 1 93 ? -22.358 5.855 13.662 1.00 98.00 93 LEU A C 1
ATOM 678 O O . LEU A 1 93 ? -23.586 5.857 13.721 1.00 98.00 93 LEU A O 1
ATOM 682 N N . ASP A 1 94 ? -21.592 5.531 14.701 1.00 98.12 94 ASP A N 1
ATOM 683 C CA . ASP A 1 94 ? -22.138 5.168 16.006 1.00 98.12 94 ASP A CA 1
ATOM 684 C C . ASP A 1 94 ? -22.852 6.355 16.678 1.00 98.12 94 ASP A C 1
ATOM 686 O O . ASP A 1 94 ? -23.955 6.211 17.206 1.00 98.12 94 ASP A O 1
ATOM 690 N N . GLU A 1 95 ? -22.297 7.567 16.582 1.00 97.75 95 GLU A N 1
ATOM 691 C CA . GLU A 1 95 ? -22.981 8.780 17.049 1.00 97.75 95 GLU A CA 1
ATOM 692 C C . GLU A 1 95 ? -24.291 9.049 16.300 1.00 97.75 95 GLU A C 1
ATOM 694 O O . GLU A 1 95 ? -25.281 9.463 16.907 1.00 97.75 95 GLU A O 1
ATOM 699 N N . GLN A 1 96 ? -24.312 8.832 14.983 1.00 97.00 96 GLN A N 1
ATOM 700 C CA . GLN A 1 96 ? -25.522 8.978 14.173 1.00 97.00 96 GLN A CA 1
ATOM 701 C C . GLN A 1 96 ? -26.578 7.942 14.558 1.00 97.00 96 GLN A C 1
ATOM 703 O O . GLN A 1 96 ? -27.742 8.297 14.735 1.00 97.00 96 GLN A O 1
ATOM 708 N N . ALA A 1 97 ? -26.178 6.681 14.744 1.00 96.88 97 ALA A N 1
ATOM 709 C CA . ALA A 1 97 ? -27.076 5.614 15.170 1.00 96.88 97 ALA A CA 1
ATOM 710 C C . ALA A 1 97 ? -27.723 5.930 16.527 1.00 96.88 97 ALA A C 1
ATOM 712 O O . ALA A 1 97 ? -28.932 5.777 16.674 1.00 96.88 97 ALA A O 1
ATOM 713 N N . ARG A 1 98 ? -26.949 6.463 17.482 1.00 95.50 98 ARG A N 1
ATOM 714 C CA . ARG A 1 98 ? -27.458 6.887 18.797 1.00 95.50 98 ARG A CA 1
ATOM 715 C C . ARG A 1 98 ? -28.402 8.091 18.750 1.00 95.50 98 ARG A C 1
ATOM 717 O O . ARG A 1 98 ? -29.217 8.234 19.649 1.00 95.50 98 ARG A O 1
ATOM 724 N N . LYS A 1 99 ? -28.283 8.973 17.753 1.00 92.50 99 LYS A N 1
ATOM 725 C CA . LYS A 1 99 ? -29.197 10.120 17.568 1.00 92.50 99 LYS A CA 1
ATOM 726 C C . LYS A 1 99 ? -30.505 9.733 16.873 1.00 92.50 99 LYS A C 1
ATOM 728 O O . LYS A 1 99 ? -31.490 10.450 17.012 1.00 92.50 99 LYS A O 1
ATOM 733 N N . ASN A 1 100 ? -30.485 8.650 16.099 1.00 86.25 100 ASN A N 1
ATOM 734 C CA . ASN A 1 100 ? -31.612 8.205 15.280 1.00 86.25 100 ASN A CA 1
ATOM 735 C C . ASN A 1 100 ? -32.483 7.129 15.956 1.00 86.25 100 ASN A C 1
ATOM 737 O O . ASN A 1 100 ? -33.536 6.802 15.409 1.00 86.25 100 ASN A O 1
ATOM 741 N N . GLY A 1 101 ? -32.035 6.555 17.077 1.00 69.00 101 GLY A N 1
ATOM 742 C CA . GLY A 1 101 ? -32.789 5.602 17.903 1.00 69.00 101 GLY A CA 1
ATOM 743 C C . GLY A 1 101 ? -33.378 6.262 19.137 1.00 69.00 101 GLY A C 1
ATOM 744 O O . GLY A 1 101 ? -34.481 5.835 19.537 1.00 69.00 101 GLY A O 1
#